Protein AF-E2BAH8-F1 (afdb_monomer_lite)

Secondary structure (DSSP, 8-state):
----PPPP-TTS-S-SS-HHHHHHHHHHHHH-TT--HHHHHHHHT--HHHHHHHHHHTT--TT--

Organism: Harpegnathos saltator (NCBI:txid610380)

Sequence (65 aa):
TGSVKNRAIPGRPVSATNVEKSLDVLQSFIENPHDSTRKVEQQHKIYQMSVLKILKMNKFHPYKI

pLDDT: mean 83.94, std 12.45, range [54.59, 95.19]

Radius of gyration: 14.12 Å; chains: 1; bounding box: 25×39×33 Å

Structure (mmCIF, N/CA/C/O backbone):
data_AF-E2BAH8-F1
#
_entry.id   AF-E2BAH8-F1
#
loop_
_atom_site.group_PDB
_atom_site.id
_atom_site.type_symbol
_atom_site.label_atom_id
_atom_site.label_alt_id
_atom_site.label_comp_id
_atom_site.label_asym_id
_atom_site.label_entity_id
_atom_site.label_seq_id
_atom_site.pdbx_PDB_ins_code
_atom_site.Cartn_x
_atom_site.Cartn_y
_atom_site.Cartn_z
_atom_site.occupancy
_atom_site.B_iso_or_equiv
_atom_site.auth_seq_id
_atom_site.auth_comp_id
_atom_site.auth_asym_id
_atom_site.auth_atom_id
_atom_site.pdbx_PDB_model_num
ATOM 1 N N . THR A 1 1 ? 9.969 30.704 -9.153 1.00 58.97 1 THR A N 1
ATOM 2 C CA . THR A 1 1 ? 10.803 29.498 -9.355 1.00 58.97 1 THR A CA 1
ATOM 3 C C . THR A 1 1 ? 9.936 28.409 -9.959 1.00 58.97 1 THR A C 1
ATOM 5 O O . THR A 1 1 ? 9.101 27.858 -9.257 1.00 58.97 1 THR A O 1
ATOM 8 N N . GLY A 1 2 ? 10.007 28.188 -11.275 1.00 61.91 2 GLY A N 1
ATOM 9 C CA . GLY A 1 2 ? 9.145 27.229 -11.980 1.00 61.91 2 GLY A CA 1
ATOM 10 C C . GLY A 1 2 ? 9.876 25.912 -12.229 1.00 61.91 2 GLY A C 1
ATOM 11 O O . GLY A 1 2 ? 10.943 25.915 -12.831 1.00 61.91 2 GLY A O 1
ATOM 12 N N . SER A 1 3 ? 9.326 24.792 -11.761 1.00 70.19 3 SER A N 1
ATOM 13 C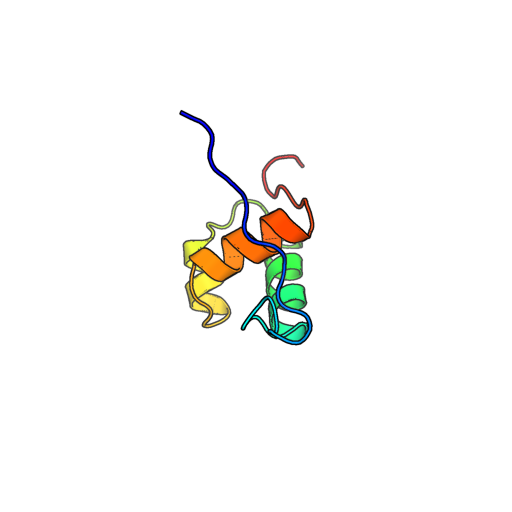 CA . SER A 1 3 ? 9.865 23.460 -12.059 1.00 70.19 3 SER A CA 1
ATOM 14 C C . SER A 1 3 ? 9.383 23.009 -13.441 1.00 70.19 3 SER A C 1
ATOM 16 O O . SER A 1 3 ? 8.185 22.811 -13.652 1.00 70.19 3 SER A O 1
ATOM 18 N N . VAL A 1 4 ? 10.312 22.856 -14.387 1.00 75.69 4 VAL A N 1
ATOM 19 C CA . VAL A 1 4 ? 10.038 22.282 -15.711 1.00 75.69 4 VAL A CA 1
ATOM 20 C C . VAL A 1 4 ? 9.973 20.763 -15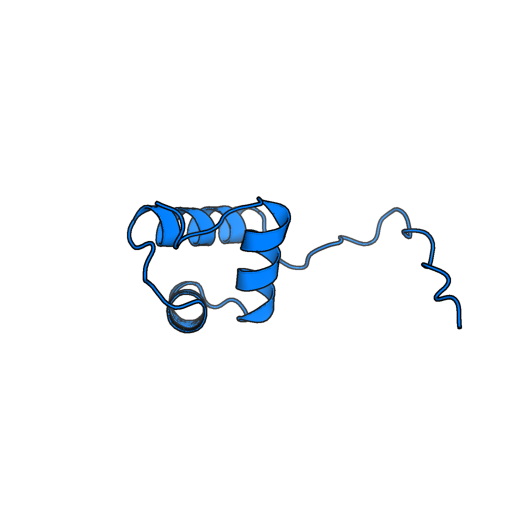.564 1.00 75.69 4 VAL A C 1
ATOM 22 O O . VAL A 1 4 ? 10.961 20.118 -15.216 1.00 75.69 4 VAL A O 1
ATOM 25 N N . LYS A 1 5 ? 8.799 20.172 -15.803 1.00 73.00 5 LYS A N 1
ATOM 26 C CA . LYS A 1 5 ? 8.641 18.713 -15.790 1.00 73.00 5 LYS A CA 1
ATOM 27 C C . LYS A 1 5 ? 9.271 18.130 -17.054 1.00 73.00 5 LYS A C 1
ATOM 29 O O . LYS A 1 5 ? 8.889 18.501 -18.162 1.00 73.00 5 LYS A O 1
ATOM 34 N N . ASN A 1 6 ? 10.203 17.196 -16.883 1.00 73.69 6 ASN A N 1
ATOM 35 C CA . ASN A 1 6 ? 10.769 16.437 -17.995 1.00 73.69 6 ASN A CA 1
ATOM 36 C C . ASN A 1 6 ? 9.671 15.646 -18.722 1.00 73.69 6 ASN A C 1
ATOM 38 O O . ASN A 1 6 ? 8.775 15.083 -18.087 1.00 73.69 6 ASN A O 1
ATOM 42 N N . ARG A 1 7 ? 9.752 15.595 -20.057 1.00 71.31 7 ARG A N 1
ATOM 43 C CA . ARG A 1 7 ? 8.868 14.759 -20.881 1.00 71.31 7 ARG A CA 1
ATOM 44 C C . ARG A 1 7 ? 9.101 13.283 -20.547 1.00 71.31 7 ARG A C 1
ATOM 46 O O . ARG A 1 7 ? 10.236 12.866 -20.321 1.00 71.31 7 ARG A O 1
ATOM 53 N N . ALA A 1 8 ? 8.024 12.502 -20.503 1.00 66.31 8 ALA A N 1
ATOM 54 C CA . ALA A 1 8 ? 8.115 11.063 -20.285 1.00 66.31 8 ALA A CA 1
ATOM 55 C C . ALA A 1 8 ? 8.908 10.418 -21.433 1.00 66.31 8 ALA A C 1
ATOM 57 O O . ALA A 1 8 ? 8.599 10.651 -22.600 1.00 66.31 8 ALA A O 1
ATOM 58 N N . ILE A 1 9 ? 9.931 9.630 -21.096 1.00 73.19 9 ILE A N 1
ATOM 59 C CA . ILE A 1 9 ? 10.715 8.877 -22.078 1.00 73.19 9 ILE A CA 1
ATOM 60 C C . ILE A 1 9 ? 9.885 7.648 -22.477 1.00 73.19 9 ILE A C 1
ATOM 62 O O . ILE A 1 9 ? 9.627 6.804 -21.610 1.00 73.19 9 ILE A O 1
ATOM 66 N N . PRO A 1 10 ? 9.446 7.529 -23.742 1.00 59.91 10 PRO A N 1
ATOM 67 C CA . PRO A 1 10 ? 8.715 6.354 -24.198 1.00 59.91 10 PRO A CA 1
ATOM 68 C C . PRO A 1 10 ? 9.611 5.114 -24.065 1.00 59.91 10 PRO A C 1
ATOM 70 O O . PRO A 1 10 ? 10.762 5.126 -24.489 1.00 59.91 10 PRO A O 1
ATOM 73 N N . GLY A 1 11 ? 9.101 4.058 -23.426 1.00 64.94 11 GLY A N 1
ATOM 74 C CA . GLY A 1 11 ? 9.797 2.773 -23.280 1.00 64.94 11 GLY A CA 1
ATOM 75 C C . GLY A 1 11 ? 10.487 2.523 -21.935 1.00 64.94 11 GLY A C 1
ATOM 76 O O . GLY A 1 11 ? 10.840 1.382 -21.654 1.00 64.94 11 GLY A O 1
ATOM 77 N N . ARG A 1 12 ? 10.630 3.523 -21.050 1.00 63.03 12 ARG A N 1
ATOM 78 C CA . ARG A 1 12 ? 11.087 3.252 -19.675 1.00 63.03 12 ARG A CA 1
ATOM 79 C C . ARG A 1 12 ? 9.920 2.665 -18.871 1.00 63.03 12 ARG A C 1
ATOM 81 O O . ARG A 1 12 ? 8.944 3.391 -18.664 1.00 63.03 12 ARG A O 1
ATOM 88 N N . PRO A 1 13 ? 9.987 1.413 -18.375 1.00 61.31 13 PRO A N 1
ATOM 89 C CA . PRO A 1 13 ? 8.943 0.894 -17.502 1.00 61.31 13 PRO A CA 1
ATOM 90 C C . PRO A 1 13 ? 8.859 1.792 -16.266 1.00 61.31 13 PRO A C 1
ATOM 92 O O . PRO A 1 13 ? 9.819 1.956 -15.512 1.00 61.31 13 PRO A O 1
ATOM 95 N N . VAL A 1 14 ? 7.706 2.439 -16.094 1.00 61.16 14 VAL A N 1
ATOM 96 C CA . VAL A 1 14 ? 7.478 3.467 -15.064 1.00 61.16 14 VAL A CA 1
ATOM 97 C C . VAL A 1 14 ? 7.490 2.863 -13.658 1.00 61.16 14 VAL A C 1
ATOM 99 O O . VAL A 1 14 ? 7.577 3.592 -12.669 1.00 61.16 14 VAL A O 1
ATOM 102 N N . SER A 1 15 ? 7.458 1.537 -13.536 1.00 57.66 15 SER A N 1
ATOM 103 C CA . SER A 1 15 ? 7.481 0.845 -12.257 1.00 57.66 15 SER A CA 1
ATOM 104 C C . SER A 1 15 ? 8.248 -0.469 -12.339 1.00 57.66 15 SER A C 1
ATOM 106 O O . SER A 1 15 ? 7.966 -1.296 -13.193 1.00 57.66 15 SER A O 1
ATOM 108 N N . ALA A 1 16 ? 9.163 -0.684 -11.393 1.00 54.59 16 ALA A N 1
ATOM 109 C CA . ALA A 1 16 ? 9.729 -2.000 -11.085 1.00 54.59 16 ALA A CA 1
ATOM 110 C C . ALA A 1 16 ? 8.753 -2.881 -10.271 1.00 54.59 16 ALA A C 1
ATOM 112 O O . ALA A 1 16 ? 9.122 -3.933 -9.762 1.00 54.59 16 ALA A O 1
ATOM 113 N N . THR A 1 17 ? 7.509 -2.430 -10.091 1.00 62.06 17 THR A N 1
ATOM 114 C CA . THR A 1 17 ? 6.456 -3.165 -9.392 1.00 62.06 17 THR A CA 1
ATOM 115 C C . THR A 1 17 ? 5.711 -4.022 -10.406 1.00 62.06 17 THR A C 1
ATOM 117 O O . THR A 1 17 ? 4.977 -3.493 -11.236 1.00 62.06 17 THR A O 1
ATOM 120 N N . ASN A 1 18 ? 5.948 -5.334 -10.351 1.00 75.69 18 ASN A N 1
ATOM 121 C CA . ASN A 1 18 ? 5.200 -6.342 -11.102 1.00 75.69 18 ASN A CA 1
ATOM 122 C C . ASN A 1 18 ? 3.686 -6.164 -10.843 1.00 75.69 18 ASN A C 1
ATOM 124 O O . ASN A 1 18 ? 3.283 -5.899 -9.706 1.00 75.69 18 ASN A O 1
ATOM 128 N N . VAL A 1 19 ? 2.866 -6.289 -11.890 1.00 81.69 19 VAL A N 1
ATOM 129 C CA . VAL A 1 19 ? 1.399 -6.170 -11.825 1.00 81.69 19 VAL A CA 1
ATOM 130 C C . VAL A 1 19 ? 0.822 -7.129 -10.783 1.00 81.69 19 VAL A C 1
ATOM 132 O O . VAL A 1 19 ? -0.014 -6.717 -9.983 1.00 81.69 19 VAL A O 1
ATOM 135 N N . GLU A 1 20 ? 1.336 -8.354 -10.703 1.00 86.19 20 GLU A N 1
ATOM 136 C CA . GLU A 1 20 ? 0.906 -9.362 -9.721 1.00 86.19 20 GLU A CA 1
ATOM 137 C C . GLU A 1 20 ? 1.082 -8.859 -8.284 1.00 86.19 20 GLU A C 1
ATOM 139 O O . GLU A 1 20 ? 0.139 -8.819 -7.501 1.00 86.19 20 GLU A O 1
ATOM 144 N N . LYS A 1 21 ? 2.270 -8.331 -7.966 1.00 87.25 21 LYS A N 1
ATOM 145 C CA . LYS A 1 21 ? 2.558 -7.763 -6.642 1.00 87.25 21 LYS A CA 1
ATOM 146 C C . LYS A 1 21 ? 1.675 -6.566 -6.315 1.00 87.25 21 LYS A C 1
ATOM 148 O O . LYS A 1 21 ? 1.401 -6.317 -5.146 1.00 87.25 21 LYS A O 1
ATOM 153 N N . SER A 1 22 ? 1.257 -5.802 -7.323 1.00 89.75 22 SER A N 1
ATOM 154 C CA . SER A 1 22 ? 0.339 -4.687 -7.101 1.00 89.75 22 SER A CA 1
ATOM 155 C C . SER A 1 22 ? -1.062 -5.159 -6.714 1.00 89.75 22 SER A C 1
ATOM 157 O O . SER A 1 22 ? -1.672 -4.536 -5.849 1.00 89.75 22 SER A O 1
ATOM 159 N N . LEU A 1 23 ? -1.531 -6.272 -7.286 1.00 92.62 23 LEU A N 1
ATOM 160 C CA . LEU A 1 23 ? -2.814 -6.876 -6.930 1.00 92.62 23 LEU A CA 1
ATOM 161 C C . LEU A 1 23 ? -2.786 -7.429 -5.506 1.00 92.62 23 LEU A C 1
ATOM 163 O O . LEU A 1 23 ? -3.663 -7.077 -4.721 1.00 92.62 23 LEU A O 1
ATOM 167 N N . ASP A 1 24 ? -1.741 -8.180 -5.145 1.00 93.50 24 ASP A N 1
ATOM 168 C CA . ASP A 1 24 ? -1.588 -8.738 -3.794 1.00 93.50 24 ASP A CA 1
ATOM 169 C C . ASP A 1 24 ? -1.649 -7.646 -2.713 1.00 93.50 24 ASP A C 1
ATOM 171 O O . ASP A 1 24 ? -2.333 -7.775 -1.698 1.00 93.50 24 ASP A O 1
ATOM 175 N N . VAL A 1 25 ? -0.953 -6.528 -2.952 1.00 93.38 25 VAL A N 1
ATOM 176 C CA . VAL A 1 25 ? -0.941 -5.377 -2.040 1.00 93.38 25 VAL A CA 1
ATOM 177 C C . VAL A 1 25 ? -2.326 -4.776 -1.902 1.00 93.38 25 VAL A C 1
ATOM 179 O O . VAL A 1 25 ? -2.761 -4.510 -0.787 1.00 93.38 25 VAL A O 1
ATOM 182 N N . LEU A 1 26 ? -3.026 -4.542 -3.012 1.00 93.56 26 LEU A N 1
ATOM 183 C CA . LEU A 1 26 ? -4.367 -3.968 -2.961 1.00 93.56 26 LEU A CA 1
ATOM 184 C C . LEU A 1 26 ? -5.329 -4.892 -2.212 1.00 93.56 26 LEU A C 1
ATOM 186 O O . LEU A 1 26 ? -6.085 -4.410 -1.373 1.00 93.56 26 LEU A O 1
ATOM 190 N N . GLN A 1 27 ? -5.244 -6.202 -2.444 1.00 93.81 27 GLN A N 1
ATOM 191 C CA . GLN A 1 27 ? -6.054 -7.185 -1.736 1.00 93.81 27 GLN A CA 1
ATOM 192 C C . GLN A 1 27 ? -5.789 -7.176 -0.224 1.00 93.81 27 GLN A C 1
ATOM 194 O O . GLN A 1 27 ? -6.744 -7.149 0.549 1.00 93.81 27 GLN A O 1
ATOM 199 N N . SER A 1 28 ? -4.527 -7.085 0.213 1.00 94.69 28 SER A N 1
ATOM 200 C CA . SER A 1 28 ? -4.199 -7.024 1.647 1.00 94.69 28 SER A CA 1
ATOM 201 C C . SER A 1 28 ? -4.882 -5.858 2.377 1.00 94.69 28 SER A C 1
ATOM 203 O O . SER A 1 28 ? -5.339 -6.018 3.507 1.00 94.69 28 SER A O 1
ATOM 205 N N . PHE A 1 29 ? -5.025 -4.702 1.716 1.00 94.19 29 PHE A N 1
ATOM 206 C CA . PHE A 1 29 ? -5.709 -3.539 2.287 1.00 94.1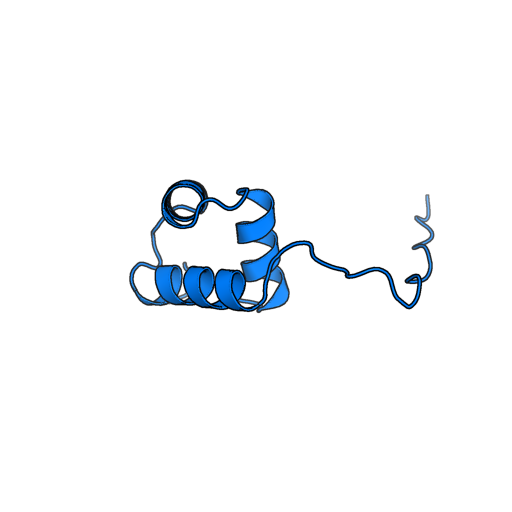9 29 PHE A CA 1
ATOM 207 C C . PHE A 1 29 ? -7.234 -3.599 2.159 1.00 94.19 29 PHE A C 1
ATOM 209 O O . PHE A 1 29 ? -7.917 -2.864 2.866 1.00 94.19 29 PHE A O 1
ATOM 216 N N . ILE A 1 30 ? -7.773 -4.435 1.271 1.00 93.12 30 ILE A N 1
ATOM 217 C CA . ILE A 1 30 ? -9.208 -4.748 1.251 1.00 93.12 30 ILE A CA 1
ATOM 218 C C . ILE A 1 30 ? -9.546 -5.641 2.449 1.00 93.12 30 ILE A C 1
ATOM 220 O O . ILE A 1 30 ? -10.538 -5.400 3.128 1.00 93.12 30 ILE A O 1
ATOM 224 N N . GLU A 1 31 ? -8.707 -6.640 2.730 1.00 93.19 31 GLU A N 1
ATOM 225 C CA . GLU A 1 31 ? -8.895 -7.565 3.852 1.00 93.19 31 GLU A CA 1
ATOM 226 C C . GLU A 1 31 ? -8.645 -6.889 5.207 1.00 93.19 31 GLU A C 1
ATOM 228 O O . GLU A 1 31 ? -9.418 -7.075 6.144 1.00 93.19 31 GLU A O 1
ATOM 233 N N . ASN A 1 32 ? -7.580 -6.084 5.316 1.00 92.88 32 ASN A N 1
ATOM 234 C CA . ASN A 1 32 ? -7.185 -5.402 6.550 1.00 92.88 32 ASN A CA 1
ATOM 235 C C . ASN A 1 32 ? -6.825 -3.929 6.281 1.00 92.88 32 ASN A C 1
ATOM 237 O O . ASN A 1 32 ? -5.650 -3.568 6.183 1.00 92.88 32 ASN A O 1
ATOM 241 N N . PRO A 1 33 ? -7.818 -3.029 6.208 1.00 92.06 33 PRO A N 1
ATOM 242 C CA . PRO A 1 33 ? -7.595 -1.639 5.800 1.00 92.06 33 PRO A CA 1
ATOM 243 C C . PRO A 1 33 ? -6.746 -0.807 6.764 1.00 92.06 33 PRO A C 1
ATOM 245 O O . PRO A 1 33 ? -6.121 0.177 6.370 1.00 92.06 33 PRO A O 1
ATOM 248 N N . HIS A 1 34 ? -6.709 -1.200 8.036 1.00 91.31 34 HIS A N 1
ATOM 249 C CA . HIS A 1 34 ? -5.932 -0.515 9.066 1.00 91.31 34 HIS A CA 1
ATOM 250 C C . HIS A 1 34 ? -4.473 -0.971 9.139 1.00 91.31 34 HIS A C 1
ATOM 252 O O . HIS A 1 34 ? -3.701 -0.401 9.916 1.00 91.31 34 HIS A O 1
ATOM 258 N N . ASP A 1 35 ? -4.073 -1.964 8.341 1.00 93.31 35 ASP A N 1
ATOM 259 C CA . ASP A 1 35 ? -2.690 -2.410 8.329 1.00 93.31 35 ASP A CA 1
ATOM 260 C C . ASP A 1 35 ? -1.752 -1.293 7.865 1.00 93.31 35 ASP A C 1
ATOM 262 O O . ASP A 1 35 ? -2.060 -0.458 7.014 1.00 93.31 35 ASP A O 1
ATOM 266 N N . SER A 1 36 ? -0.571 -1.240 8.478 1.00 93.69 36 SER A N 1
ATOM 267 C CA . SER A 1 36 ? 0.432 -0.256 8.087 1.00 93.69 36 SER A CA 1
ATOM 268 C C . SER A 1 36 ? 1.107 -0.678 6.784 1.00 93.69 36 SER A C 1
ATOM 270 O O . SER A 1 36 ? 1.370 -1.856 6.541 1.00 93.69 36 SER A O 1
ATOM 272 N N . THR A 1 37 ? 1.511 0.301 5.978 1.00 93.81 37 THR A N 1
ATOM 273 C CA . THR A 1 37 ? 2.283 0.050 4.748 1.00 93.81 37 THR A CA 1
ATOM 274 C C . THR A 1 37 ? 3.581 -0.712 5.004 1.00 93.81 37 THR A C 1
ATOM 276 O O . THR A 1 37 ? 4.030 -1.449 4.133 1.00 93.81 37 THR A O 1
ATOM 279 N N . ARG A 1 38 ? 4.157 -0.582 6.206 1.00 94.31 38 ARG A N 1
ATOM 280 C CA . ARG A 1 38 ? 5.355 -1.308 6.647 1.00 94.31 38 ARG A CA 1
ATOM 281 C C . ARG A 1 38 ? 5.080 -2.777 6.981 1.00 94.31 38 ARG A C 1
ATOM 283 O O . ARG A 1 38 ? 5.948 -3.620 6.797 1.00 94.31 38 ARG A O 1
ATOM 290 N N . LYS A 1 39 ? 3.875 -3.105 7.450 1.00 95.19 39 LYS A N 1
ATOM 291 C CA . LYS A 1 39 ? 3.454 -4.498 7.658 1.00 95.19 39 LYS A CA 1
ATOM 292 C C . LYS A 1 39 ? 3.273 -5.208 6.312 1.00 95.19 39 LYS A C 1
ATOM 294 O O . LYS A 1 39 ? 3.834 -6.279 6.104 1.00 95.19 39 LYS A O 1
ATOM 299 N N . VAL A 1 40 ? 2.595 -4.550 5.371 1.00 94.25 40 VAL A N 1
ATOM 300 C CA . VAL A 1 40 ? 2.390 -5.050 3.999 1.00 94.25 40 VAL A CA 1
ATOM 301 C C . VAL A 1 40 ? 3.721 -5.183 3.241 1.00 94.25 40 VAL A C 1
ATOM 303 O O . VAL A 1 40 ? 3.943 -6.157 2.524 1.00 94.25 40 VAL A O 1
ATOM 306 N N . GLU A 1 41 ? 4.660 -4.255 3.454 1.00 93.62 41 GLU A N 1
ATOM 307 C CA . GLU A 1 41 ? 6.043 -4.346 2.961 1.00 93.62 41 GLU A CA 1
ATOM 308 C C . GLU A 1 41 ? 6.695 -5.692 3.325 1.00 93.62 41 GLU A C 1
ATOM 310 O O . GLU A 1 41 ? 7.187 -6.418 2.455 1.00 93.62 41 GLU A O 1
ATOM 315 N N . GLN A 1 42 ? 6.656 -6.037 4.616 1.00 94.00 42 GLN A N 1
ATOM 316 C CA . GLN A 1 42 ? 7.255 -7.256 5.157 1.00 94.00 42 GLN A CA 1
ATOM 317 C C . GLN A 1 42 ? 6.567 -8.520 4.631 1.00 94.00 42 GLN A C 1
ATOM 319 O O . GLN A 1 42 ? 7.249 -9.492 4.306 1.00 94.00 42 GLN A O 1
ATOM 324 N N . GLN A 1 43 ? 5.238 -8.500 4.499 1.00 93.31 43 GLN A N 1
ATOM 325 C CA . GLN A 1 43 ? 4.453 -9.634 4.000 1.00 93.31 43 GLN A CA 1
ATOM 326 C C . GLN A 1 43 ? 4.753 -9.946 2.529 1.00 93.31 43 GLN A C 1
ATOM 328 O O . GLN A 1 43 ? 5.003 -11.097 2.172 1.00 93.31 43 GLN A O 1
ATOM 333 N N . HIS A 1 44 ? 4.777 -8.926 1.668 1.00 90.56 44 HIS A N 1
ATOM 334 C CA . HIS A 1 44 ? 4.871 -9.128 0.218 1.00 90.56 44 HIS A CA 1
ATOM 335 C C . HIS A 1 44 ? 6.301 -9.023 -0.336 1.00 90.56 44 HIS A C 1
ATOM 337 O O . HIS A 1 44 ? 6.503 -9.266 -1.535 1.00 90.56 44 HIS A O 1
ATOM 343 N N . LYS A 1 45 ? 7.287 -8.724 0.530 1.00 89.25 45 LYS A N 1
ATOM 344 C CA . LYS A 1 45 ? 8.719 -8.536 0.214 1.00 89.25 45 LYS A CA 1
ATOM 345 C C . LYS A 1 45 ? 8.951 -7.496 -0.883 1.00 89.25 45 LYS A C 1
ATOM 347 O O . LYS A 1 45 ? 9.738 -7.694 -1.807 1.00 89.25 45 LYS A O 1
ATOM 352 N N . ILE A 1 46 ? 8.236 -6.387 -0.789 1.00 89.75 46 ILE A N 1
ATOM 353 C CA . ILE A 1 46 ? 8.362 -5.230 -1.681 1.00 89.75 46 ILE A CA 1
ATOM 354 C C . ILE A 1 46 ? 8.762 -4.028 -0.851 1.00 89.75 46 ILE A C 1
ATOM 356 O O . ILE A 1 46 ? 8.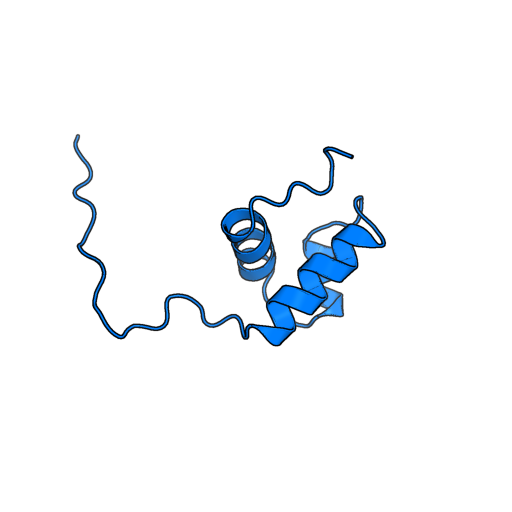439 -3.993 0.319 1.00 89.75 46 ILE A O 1
ATOM 360 N N . TYR A 1 47 ? 9.423 -3.031 -1.432 1.00 91.25 47 TYR A N 1
ATOM 361 C CA . TYR A 1 47 ? 9.834 -1.847 -0.676 1.00 91.25 47 TYR A CA 1
ATOM 362 C C . TYR A 1 47 ? 8.640 -0.955 -0.298 1.00 91.25 47 TYR A C 1
ATOM 364 O O . TYR A 1 47 ? 7.732 -0.762 -1.115 1.00 91.25 47 TYR A O 1
ATOM 372 N N . GLN A 1 48 ? 8.670 -0.326 0.883 1.00 93.75 48 GLN A N 1
ATOM 373 C CA . GLN A 1 48 ? 7.552 0.487 1.389 1.00 93.75 48 GLN A CA 1
ATOM 374 C C . GLN A 1 48 ? 7.122 1.592 0.411 1.00 93.75 48 GLN A C 1
ATOM 376 O O . GLN A 1 48 ? 5.932 1.823 0.190 1.00 93.75 48 GLN A O 1
ATOM 381 N N . MET A 1 49 ? 8.082 2.257 -0.244 1.00 92.31 49 MET A N 1
ATOM 382 C CA . MET A 1 49 ? 7.766 3.311 -1.220 1.00 92.31 49 MET A CA 1
ATOM 383 C C . MET A 1 49 ? 7.014 2.770 -2.439 1.00 92.31 49 MET A C 1
ATOM 385 O O . MET A 1 49 ? 6.236 3.497 -3.056 1.00 92.31 49 MET A O 1
ATOM 389 N N . SER A 1 50 ? 7.209 1.493 -2.780 1.00 91.44 50 SER A N 1
ATOM 390 C CA . SER A 1 50 ? 6.454 0.841 -3.850 1.00 91.44 50 SER A CA 1
ATOM 391 C C . SER A 1 50 ? 5.012 0.569 -3.433 1.00 91.44 50 SER A C 1
ATOM 393 O O . SER A 1 50 ? 4.118 0.836 -4.231 1.00 91.44 50 SER A O 1
ATOM 395 N N . VAL A 1 51 ? 4.769 0.148 -2.184 1.00 92.94 51 VAL A N 1
ATOM 396 C CA . VAL A 1 51 ? 3.413 0.024 -1.610 1.00 92.94 51 VAL A CA 1
ATOM 397 C C . VAL A 1 51 ? 2.674 1.360 -1.718 1.00 92.94 51 VAL A C 1
ATOM 399 O O . VAL A 1 51 ? 1.596 1.438 -2.304 1.00 92.94 51 VAL A O 1
ATOM 402 N N . LEU A 1 52 ? 3.293 2.444 -1.236 1.00 93.12 52 LEU A N 1
ATOM 403 C CA . LEU A 1 52 ? 2.713 3.791 -1.291 1.00 93.12 52 LEU A CA 1
ATOM 404 C C . LEU A 1 52 ? 2.422 4.243 -2.727 1.00 93.12 52 LEU A C 1
ATOM 406 O O . LEU A 1 52 ? 1.388 4.857 -2.999 1.00 93.12 52 LEU A O 1
ATOM 410 N N . LYS A 1 53 ? 3.320 3.930 -3.665 1.00 92.12 53 LYS A N 1
ATOM 411 C CA . LYS A 1 53 ? 3.130 4.246 -5.081 1.00 92.12 53 LYS A CA 1
ATOM 412 C C . LYS A 1 53 ? 1.967 3.458 -5.690 1.00 92.12 53 LYS A C 1
ATOM 414 O O . LYS A 1 53 ? 1.180 4.066 -6.409 1.00 92.12 53 LYS A O 1
ATOM 419 N N . ILE A 1 54 ? 1.831 2.165 -5.382 1.00 92.25 54 ILE A N 1
ATOM 420 C CA . ILE A 1 54 ? 0.702 1.326 -5.823 1.00 92.25 54 ILE A CA 1
ATOM 421 C C . ILE A 1 54 ? -0.618 1.929 -5.338 1.00 92.25 54 ILE A C 1
ATOM 423 O O . ILE A 1 54 ? -1.518 2.149 -6.149 1.00 92.25 54 ILE A O 1
ATOM 427 N N . LEU A 1 55 ? -0.714 2.268 -4.049 1.00 92.12 55 LEU A N 1
ATOM 428 C CA . LEU A 1 55 ? -1.910 2.889 -3.473 1.00 92.12 55 LEU A CA 1
ATOM 429 C C . LEU A 1 55 ? -2.268 4.198 -4.189 1.00 92.12 55 LEU A C 1
ATOM 431 O O . LEU A 1 55 ? -3.407 4.399 -4.609 1.00 92.12 55 LEU A O 1
ATOM 435 N N . LYS A 1 56 ? -1.271 5.063 -4.414 1.00 92.12 56 LYS A N 1
ATOM 436 C CA . LYS A 1 56 ? -1.453 6.345 -5.107 1.00 92.12 56 LYS A CA 1
ATOM 437 C C . LYS A 1 56 ? -1.874 6.176 -6.569 1.00 92.12 56 LYS 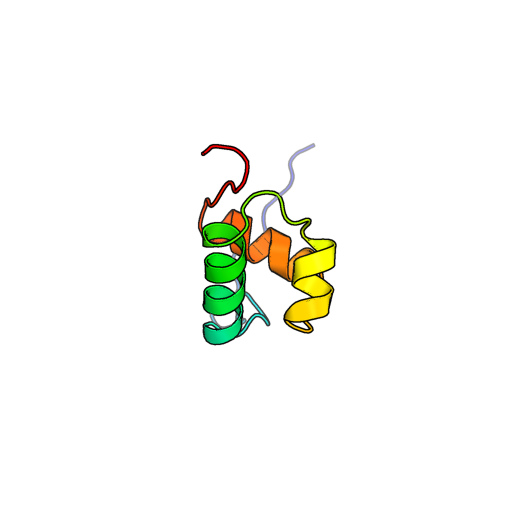A C 1
ATOM 439 O O . LYS A 1 56 ? -2.748 6.905 -7.030 1.00 92.12 56 LYS A O 1
ATOM 444 N N . MET A 1 57 ? -1.260 5.243 -7.299 1.00 90.88 57 MET A N 1
ATOM 445 C CA . MET A 1 57 ? -1.578 4.981 -8.709 1.00 90.88 57 MET A CA 1
ATOM 446 C C . MET A 1 57 ? -3.004 4.455 -8.884 1.00 90.88 57 MET A C 1
ATOM 448 O O . MET A 1 57 ? -3.684 4.860 -9.821 1.00 90.88 57 MET A O 1
ATOM 452 N N . ASN A 1 58 ? -3.470 3.630 -7.947 1.00 90.38 58 ASN A N 1
ATOM 453 C CA . ASN A 1 58 ? -4.821 3.071 -7.956 1.00 90.38 58 ASN A CA 1
ATOM 454 C C . ASN A 1 58 ? -5.853 3.952 -7.232 1.00 90.38 58 ASN A C 1
ATOM 456 O O . ASN A 1 58 ? -7.008 3.562 -7.109 1.00 90.38 58 ASN A O 1
ATOM 460 N N . LYS A 1 59 ? -5.457 5.142 -6.752 1.00 91.38 59 LYS A N 1
ATOM 461 C CA . LYS A 1 59 ? -6.308 6.069 -5.980 1.00 91.38 59 LYS A CA 1
ATOM 462 C C . LYS A 1 59 ? -6.977 5.407 -4.762 1.00 91.38 59 LYS A C 1
ATOM 464 O O . LYS A 1 59 ? -8.042 5.845 -4.323 1.00 91.38 59 LYS A O 1
ATOM 469 N N . PHE A 1 60 ? -6.343 4.386 -4.193 1.00 91.38 60 PHE A N 1
ATOM 470 C CA . PHE A 1 60 ? -6.885 3.618 -3.078 1.00 91.38 60 PHE A CA 1
ATOM 471 C C . PHE A 1 60 ? -6.497 4.253 -1.736 1.00 91.38 60 PHE A C 1
ATOM 473 O O . PHE A 1 60 ? -5.335 4.600 -1.520 1.00 91.38 60 PHE A O 1
ATOM 480 N N . HIS A 1 61 ? -7.475 4.418 -0.842 1.00 90.31 61 HIS A N 1
ATOM 481 C CA . HIS A 1 61 ? -7.311 5.059 0.466 1.00 90.31 61 HIS A CA 1
ATOM 482 C C . HIS A 1 61 ? -7.851 4.118 1.557 1.00 90.31 61 HIS A C 1
ATOM 484 O O . HIS A 1 61 ? -9.041 4.192 1.857 1.00 90.31 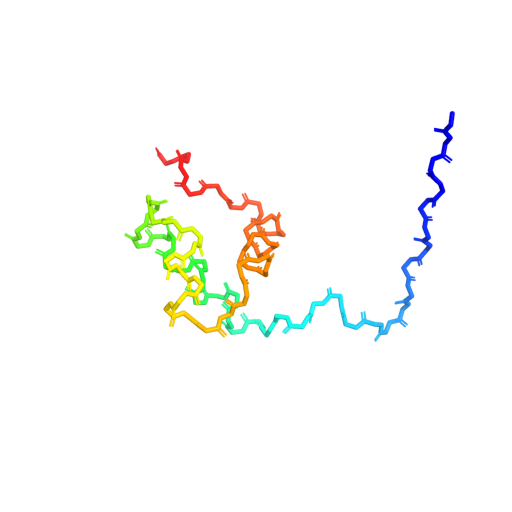61 HIS A O 1
ATOM 490 N N . PRO A 1 62 ? -7.001 3.260 2.155 1.00 86.56 62 PRO A N 1
ATOM 491 C CA . PRO A 1 62 ? -7.445 2.199 3.067 1.00 86.56 62 PRO A CA 1
ATOM 492 C C . PRO A 1 62 ? -8.270 2.705 4.261 1.00 86.56 62 PRO A C 1
ATOM 494 O O . PRO A 1 62 ? -9.215 2.063 4.687 1.00 86.56 62 PRO A O 1
ATOM 497 N N . TYR A 1 63 ? -7.962 3.898 4.775 1.00 83.50 63 TYR A N 1
ATOM 498 C CA . TYR A 1 63 ? -8.607 4.456 5.970 1.00 83.50 63 TYR A CA 1
ATOM 499 C C . TYR A 1 63 ? -9.940 5.185 5.715 1.00 83.50 63 TYR A C 1
ATOM 501 O O . TYR A 1 63 ? -10.490 5.756 6.650 1.00 83.50 63 TYR A O 1
ATOM 509 N N . LYS A 1 64 ? -10.424 5.259 4.466 1.00 79.12 64 LYS A N 1
ATOM 510 C CA . LYS A 1 64 ? -11.661 5.980 4.090 1.00 79.12 64 LYS A CA 1
ATOM 511 C C . LYS A 1 64 ? -12.869 5.049 3.892 1.00 79.12 64 LYS A C 1
ATOM 513 O O . LYS A 1 64 ? -13.721 5.341 3.054 1.00 79.12 64 LYS A O 1
ATOM 518 N N . ILE A 1 65 ? -12.889 3.925 4.598 1.00 66.44 65 ILE A N 1
ATOM 519 C CA . ILE A 1 65 ? -13.989 2.952 4.566 1.00 66.44 65 ILE A CA 1
ATOM 520 C C . ILE A 1 65 ? -15.056 3.366 5.574 1.00 66.44 65 ILE A C 1
ATOM 522 O O . ILE A 1 65 ? -14.665 3.880 6.646 1.00 66.44 65 ILE A O 1
#

Foldseek 3Di:
DDDDDDDDDPPDPPDPQDPVLLVVLVVVLVVPLPDDLVVSCVVSVHDSVNSVVSCVVVVHRSPPD